Protein AF-A0A1Y4DK87-F1 (afdb_monomer_lite)

pLDDT: mean 84.76, std 7.15, range [59.97, 94.75]

Sequence (59 aa):
MLDHLIIHVSDPEVMVPYYERVMATLGYHKGVEYPGYYACFALDPEGNNIEAVLHDYEG

Radius of gyration: 11.66 Å; chains: 1; bounding box: 25×20×30 Å

Structure (mmCIF, N/CA/C/O backbone):
data_AF-A0A1Y4DK87-F1
#
_entry.id   AF-A0A1Y4DK87-F1
#
loop_
_atom_site.group_PDB
_atom_site.id
_atom_site.type_symbol
_atom_site.label_atom_id
_atom_site.label_alt_id
_atom_site.label_comp_id
_atom_site.label_asym_id
_atom_site.label_entity_id
_atom_site.label_seq_id
_atom_site.pdbx_PDB_ins_code
_atom_site.Cartn_x
_atom_site.Cartn_y
_atom_site.Cartn_z
_atom_site.occupancy
_atom_site.B_iso_or_equiv
_atom_site.auth_seq_id
_atom_site.auth_comp_id
_atom_site.auth_asym_id
_atom_site.auth_atom_id
_atom_site.pdbx_PDB_model_num
ATOM 1 N N . MET A 1 1 ? 0.836 -13.470 17.611 1.00 60.69 1 MET A N 1
ATOM 2 C CA . MET A 1 1 ? 0.322 -12.238 16.987 1.00 60.69 1 MET A CA 1
ATOM 3 C C . MET A 1 1 ? 1.086 -12.066 15.691 1.00 60.69 1 MET A C 1
ATOM 5 O O . MET A 1 1 ? 2.299 -12.238 15.725 1.00 60.69 1 MET A O 1
ATOM 9 N N . LEU A 1 2 ? 0.396 -11.879 14.570 1.00 59.97 2 LEU A N 1
ATOM 10 C CA . LEU A 1 2 ? 1.048 -11.536 13.307 1.00 59.97 2 LEU A CA 1
ATOM 11 C C . LEU A 1 2 ? 1.243 -10.022 13.300 1.00 59.97 2 LEU A C 1
ATOM 13 O O . LEU A 1 2 ? 0.323 -9.307 13.678 1.00 59.97 2 LEU A O 1
ATOM 17 N N . ASP A 1 3 ? 2.440 -9.581 12.938 1.00 67.81 3 ASP A N 1
ATOM 18 C CA . ASP A 1 3 ? 2.825 -8.167 12.944 1.00 67.81 3 ASP A CA 1
ATOM 19 C C . ASP A 1 3 ? 2.872 -7.619 11.508 1.00 67.81 3 ASP A C 1
ATOM 21 O O . ASP A 1 3 ? 2.304 -6.573 11.235 1.00 67.81 3 ASP A O 1
ATOM 25 N N . HIS A 1 4 ? 3.435 -8.386 10.562 1.00 75.00 4 HIS A N 1
ATOM 26 C CA . HIS A 1 4 ? 3.500 -8.022 9.143 1.00 75.00 4 HIS A CA 1
ATOM 27 C C . HIS A 1 4 ? 3.355 -9.255 8.233 1.00 75.00 4 HIS A C 1
ATOM 29 O O . HIS A 1 4 ? 3.812 -10.352 8.568 1.00 75.00 4 HIS A O 1
ATOM 35 N N . LEU A 1 5 ? 2.742 -9.063 7.062 1.00 74.81 5 LEU A N 1
ATOM 36 C CA . LEU A 1 5 ? 2.708 -10.015 5.949 1.00 74.81 5 LEU A CA 1
ATOM 37 C C . LEU A 1 5 ? 3.139 -9.279 4.681 1.00 74.81 5 LEU A C 1
ATOM 39 O O . LEU A 1 5 ? 2.562 -8.251 4.345 1.00 74.81 5 LEU A O 1
ATOM 43 N N . ILE A 1 6 ? 4.116 -9.831 3.963 1.00 75.38 6 ILE A N 1
ATOM 44 C CA . ILE A 1 6 ? 4.617 -9.269 2.705 1.00 75.38 6 ILE A CA 1
ATOM 45 C C . ILE A 1 6 ? 4.354 -10.275 1.587 1.00 75.38 6 ILE A C 1
ATOM 47 O O . ILE A 1 6 ? 4.650 -11.463 1.727 1.00 75.38 6 ILE A O 1
ATOM 51 N N . ILE A 1 7 ? 3.797 -9.796 0.475 1.00 75.94 7 ILE A N 1
ATOM 52 C CA . ILE A 1 7 ? 3.550 -10.587 -0.733 1.00 75.94 7 ILE A CA 1
ATOM 53 C C . ILE A 1 7 ? 4.365 -9.965 -1.862 1.00 75.94 7 ILE A C 1
ATOM 55 O O . ILE A 1 7 ? 4.117 -8.829 -2.257 1.00 75.94 7 ILE A O 1
ATOM 59 N N . HIS A 1 8 ? 5.337 -10.713 -2.379 1.00 78.81 8 HIS A N 1
ATOM 60 C CA . HIS A 1 8 ? 6.144 -10.262 -3.507 1.00 78.81 8 HIS A CA 1
ATOM 61 C C . HIS A 1 8 ? 5.363 -10.368 -4.812 1.00 78.81 8 HIS A C 1
ATOM 63 O O . HIS A 1 8 ? 4.678 -11.362 -5.067 1.00 78.81 8 HIS A O 1
ATOM 69 N N . VAL A 1 9 ? 5.539 -9.364 -5.664 1.00 81.25 9 VAL A N 1
ATOM 70 C CA . VAL A 1 9 ? 5.039 -9.368 -7.035 1.00 81.25 9 VAL A CA 1
ATOM 71 C C . VAL A 1 9 ? 6.185 -9.340 -8.028 1.00 81.25 9 VAL A C 1
ATOM 73 O O . VAL A 1 9 ? 7.269 -8.852 -7.728 1.00 81.25 9 VAL A O 1
ATOM 76 N N . SER A 1 10 ? 5.9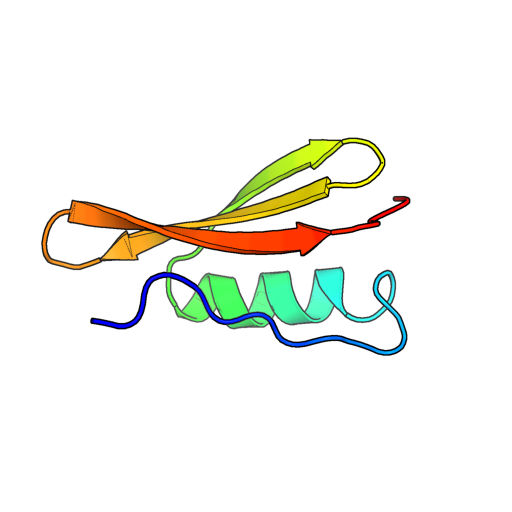45 -9.897 -9.212 1.00 84.62 10 SER A N 1
ATOM 77 C CA . SER A 1 10 ? 6.950 -9.976 -10.273 1.00 84.62 10 SER A CA 1
ATOM 78 C C . SER A 1 10 ? 7.147 -8.663 -11.030 1.00 84.62 10 SER A C 1
ATOM 80 O O . SER A 1 10 ? 8.201 -8.476 -11.624 1.00 84.62 10 SER A O 1
ATOM 82 N N . ASP A 1 11 ? 6.135 -7.793 -11.047 1.00 86.69 11 ASP A N 1
ATOM 83 C CA . ASP A 1 11 ? 6.137 -6.531 -11.789 1.00 86.69 11 ASP A CA 1
ATOM 84 C C . ASP A 1 11 ? 5.381 -5.463 -10.977 1.00 86.69 11 ASP A C 1
ATOM 86 O O . ASP A 1 11 ? 4.147 -5.495 -10.921 1.00 86.69 11 ASP A O 1
ATOM 90 N N . PRO A 1 12 ? 6.093 -4.575 -10.268 1.00 82.12 12 PRO A N 1
ATOM 91 C CA . PRO A 1 12 ? 5.465 -3.578 -9.415 1.00 82.12 12 PRO A CA 1
ATOM 92 C C . PRO A 1 12 ? 4.708 -2.506 -10.205 1.00 82.12 12 PRO A C 1
ATOM 94 O O . PRO A 1 12 ? 3.619 -2.123 -9.781 1.00 82.12 12 PRO A O 1
ATOM 97 N N . GLU A 1 13 ? 5.211 -2.076 -11.363 1.00 82.94 13 GLU A N 1
ATOM 98 C CA . GLU A 1 13 ? 4.577 -1.031 -12.182 1.00 82.94 13 GLU A CA 1
ATOM 99 C C . GLU A 1 13 ? 3.188 -1.461 -12.667 1.00 82.94 13 GLU A C 1
ATOM 101 O O . GLU A 1 13 ? 2.229 -0.687 -12.639 1.00 82.94 13 GLU A O 1
ATOM 106 N N . VAL A 1 14 ? 3.042 -2.731 -13.058 1.00 86.94 14 VAL A N 1
ATOM 107 C CA . VAL A 1 14 ? 1.744 -3.299 -13.452 1.00 86.94 14 VAL A CA 1
ATOM 108 C C . VAL A 1 14 ? 0.822 -3.478 -12.247 1.00 86.94 14 VAL A C 1
ATOM 110 O O . VAL A 1 14 ? -0.398 -3.316 -12.350 1.00 86.94 14 VAL A O 1
ATOM 113 N N . MET A 1 15 ? 1.388 -3.845 -11.100 1.00 87.19 15 MET A N 1
ATOM 114 C CA . MET A 1 15 ? 0.607 -4.267 -9.944 1.00 87.19 15 MET A CA 1
ATOM 115 C C . MET A 1 15 ? 0.144 -3.106 -9.069 1.00 87.19 15 MET A C 1
ATOM 117 O O . MET A 1 15 ? -0.950 -3.199 -8.519 1.00 87.19 15 MET A O 1
ATOM 121 N N . VAL A 1 16 ? 0.889 -2.003 -8.975 1.00 85.44 16 VAL A N 1
ATOM 122 C CA . VAL A 1 16 ? 0.478 -0.808 -8.217 1.00 85.44 16 VAL A CA 1
ATOM 123 C C . VAL A 1 16 ? -0.925 -0.319 -8.603 1.00 85.44 16 VAL A C 1
ATOM 125 O O . VAL A 1 16 ? -1.785 -0.294 -7.721 1.00 85.44 16 VAL A O 1
ATOM 128 N N . PRO A 1 17 ? -1.256 -0.032 -9.880 1.00 88.50 17 PRO A N 1
ATOM 129 C CA . PRO A 1 17 ? -2.599 0.431 -10.238 1.00 88.50 17 PRO A CA 1
ATOM 130 C C . PRO A 1 17 ? -3.684 -0.639 -10.027 1.00 88.50 17 PRO A C 1
ATOM 132 O O . PRO A 1 17 ? -4.856 -0.311 -9.819 1.00 88.50 17 PRO A O 1
ATOM 135 N N . TYR A 1 18 ? -3.327 -1.927 -10.082 1.00 88.00 18 TYR A N 1
ATOM 136 C CA . TYR A 1 18 ? -4.241 -3.018 -9.739 1.00 88.00 18 TYR A CA 1
ATOM 137 C C . TYR A 1 18 ? -4.543 -3.037 -8.234 1.00 88.00 18 TYR A C 1
ATOM 139 O O . TYR A 1 18 ? -5.713 -3.050 -7.841 1.00 88.00 18 TYR A O 1
ATOM 147 N N . TYR A 1 19 ? -3.510 -2.982 -7.391 1.00 86.81 19 TYR A N 1
ATOM 148 C CA . TYR A 1 19 ? -3.656 -2.977 -5.939 1.00 86.81 19 TYR A CA 1
ATOM 149 C C . TYR A 1 19 ? -4.318 -1.708 -5.428 1.00 86.81 19 TYR A C 1
ATOM 151 O O . TYR A 1 19 ? -5.168 -1.825 -4.556 1.00 86.81 19 TYR A O 1
ATOM 159 N N . GLU A 1 20 ? -4.047 -0.536 -6.001 1.00 87.25 20 GLU A N 1
ATOM 160 C CA . GLU A 1 20 ? -4.778 0.695 -5.673 1.00 87.25 20 GLU A CA 1
ATOM 161 C C . GLU A 1 20 ? -6.291 0.491 -5.802 1.00 87.25 20 GLU A C 1
ATOM 163 O O . GLU A 1 20 ? -7.055 0.824 -4.896 1.00 87.25 20 GLU A O 1
ATOM 168 N N . ARG A 1 21 ? -6.738 -0.127 -6.903 1.00 90.56 21 ARG A N 1
ATOM 169 C CA . ARG A 1 21 ? -8.164 -0.391 -7.141 1.00 90.56 21 ARG A CA 1
ATOM 170 C C . ARG A 1 21 ? -8.735 -1.419 -6.176 1.00 90.56 21 ARG A C 1
ATOM 172 O O . ARG A 1 21 ? -9.827 -1.208 -5.656 1.00 90.56 21 ARG A O 1
ATOM 179 N N . VAL A 1 22 ? -8.031 -2.528 -5.952 1.00 89.06 22 VAL A N 1
ATOM 180 C CA . VAL A 1 22 ? -8.493 -3.586 -5.041 1.00 89.06 22 VAL A CA 1
ATOM 181 C C . VAL A 1 22 ? -8.539 -3.072 -3.604 1.00 89.06 22 VAL A C 1
ATOM 183 O O . VAL A 1 22 ? -9.558 -3.214 -2.932 1.00 89.06 22 VAL A O 1
ATOM 186 N N . MET A 1 23 ? -7.472 -2.430 -3.141 1.00 88.81 23 MET A N 1
ATOM 187 C CA . MET A 1 23 ? -7.329 -1.967 -1.762 1.00 88.81 23 MET A CA 1
ATOM 188 C C . MET A 1 23 ? -8.294 -0.818 -1.447 1.00 88.81 23 MET A C 1
ATOM 190 O O . MET A 1 23 ? -8.831 -0.768 -0.340 1.00 88.81 23 MET A O 1
ATOM 194 N N . ALA A 1 24 ? -8.645 0.020 -2.428 1.00 89.25 24 ALA A N 1
ATOM 195 C CA . ALA A 1 24 ? -9.708 1.013 -2.268 1.00 89.25 24 ALA A CA 1
ATOM 196 C C . ALA A 1 24 ? -11.067 0.391 -1.889 1.00 89.25 24 ALA A C 1
ATOM 198 O O . ALA A 1 24 ? -11.823 0.996 -1.131 1.00 89.25 24 ALA A O 1
ATOM 199 N N . THR A 1 25 ? -11.378 -0.832 -2.344 1.00 90.44 25 THR A N 1
ATOM 200 C CA . THR A 1 25 ? -12.619 -1.530 -1.941 1.00 90.44 25 THR A CA 1
ATOM 201 C C . THR A 1 25 ? -12.630 -1.932 -0.466 1.00 90.44 25 THR A C 1
ATOM 203 O O . THR A 1 25 ? -13.697 -2.116 0.115 1.00 90.44 25 THR A O 1
ATOM 206 N N . LEU A 1 26 ? -11.446 -2.034 0.137 1.00 87.75 26 LEU A N 1
ATOM 207 C CA . LEU A 1 26 ? -11.237 -2.365 1.543 1.00 87.75 26 LEU A CA 1
ATOM 208 C C . LEU A 1 26 ? -11.064 -1.112 2.417 1.00 87.75 26 LEU A C 1
ATOM 210 O O . LEU A 1 26 ? -10.796 -1.239 3.607 1.00 87.75 26 LEU A O 1
ATOM 214 N N . GLY A 1 27 ? -11.210 0.088 1.844 1.00 89.75 27 GLY A N 1
ATOM 215 C CA . GLY A 1 27 ? -11.041 1.353 2.561 1.00 89.75 27 GLY A CA 1
ATOM 216 C C . GLY A 1 27 ? -9.590 1.812 2.700 1.00 89.75 27 GLY A C 1
ATOM 217 O O . GLY A 1 27 ? -9.325 2.719 3.484 1.00 89.75 27 GLY A O 1
ATOM 218 N N . TYR A 1 28 ? -8.652 1.218 1.955 1.00 91.75 28 TYR A N 1
ATOM 219 C CA . TYR A 1 28 ? -7.296 1.753 1.878 1.00 91.75 28 TYR A CA 1
ATOM 220 C C . TYR A 1 28 ? -7.236 2.945 0.938 1.00 91.75 28 TYR A C 1
ATOM 222 O O . TYR A 1 28 ? -7.874 2.986 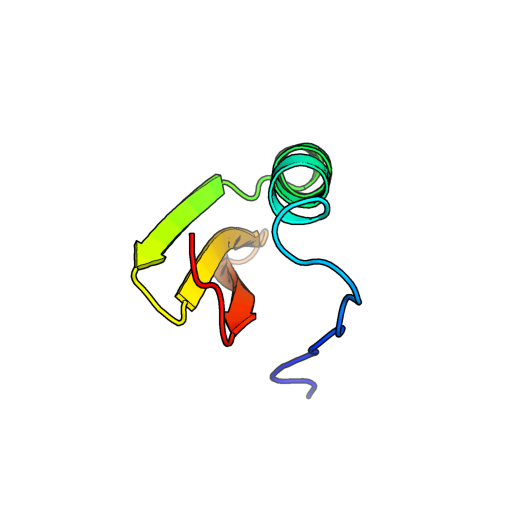-0.117 1.00 91.75 28 TYR A O 1
ATOM 230 N N . HIS A 1 29 ? -6.383 3.887 1.298 1.00 87.50 29 HIS A N 1
ATOM 231 C CA . HIS A 1 29 ? -6.099 5.067 0.510 1.00 87.50 29 HIS A CA 1
ATOM 232 C C . HIS A 1 29 ? -4.597 5.178 0.278 1.00 87.50 29 HIS A C 1
ATOM 234 O O . HIS A 1 29 ? -3.796 4.842 1.154 1.00 87.50 29 HIS A O 1
ATOM 240 N N . LYS A 1 30 ? -4.220 5.663 -0.909 1.00 84.31 30 LYS A N 1
ATOM 241 C CA . LYS A 1 30 ? -2.827 5.979 -1.225 1.00 84.31 30 LYS A CA 1
ATOM 242 C C . LYS A 1 30 ? -2.301 6.982 -0.203 1.00 84.31 30 LYS A C 1
ATOM 244 O O . LYS A 1 30 ? -2.903 8.039 -0.022 1.00 84.31 30 LYS A O 1
ATOM 249 N N . GLY A 1 31 ? -1.203 6.634 0.459 1.00 83.88 31 GLY A N 1
ATOM 250 C CA . GLY A 1 31 ? -0.601 7.476 1.485 1.00 83.88 31 GLY A CA 1
ATOM 251 C C . GLY A 1 31 ? 0.690 8.120 1.021 1.00 83.88 31 GLY A C 1
ATOM 252 O O . GLY A 1 31 ? 0.748 9.335 0.857 1.00 83.88 31 GLY A O 1
ATOM 253 N N . VAL A 1 32 ? 1.733 7.308 0.844 1.00 85.00 32 VAL A N 1
ATOM 254 C CA . VAL A 1 32 ? 3.105 7.795 0.666 1.00 85.00 32 VAL A CA 1
ATOM 255 C C . VAL A 1 32 ? 3.763 7.110 -0.524 1.00 85.00 32 VAL A C 1
ATOM 257 O O . VAL A 1 32 ? 3.640 5.901 -0.699 1.00 85.00 32 VAL A O 1
ATOM 260 N N . GLU A 1 33 ? 4.481 7.897 -1.321 1.00 85.44 33 GLU A N 1
ATOM 261 C CA . GLU A 1 33 ? 5.269 7.429 -2.458 1.00 85.44 33 GLU A CA 1
ATOM 262 C C . GLU A 1 33 ? 6.598 8.193 -2.508 1.00 85.44 33 GLU A C 1
ATOM 264 O O . GLU A 1 33 ? 6.612 9.427 -2.518 1.00 85.44 33 GLU A O 1
ATOM 269 N N . TYR A 1 34 ? 7.710 7.461 -2.508 1.00 85.00 34 TYR A N 1
ATOM 270 C CA . TYR A 1 34 ? 9.062 7.961 -2.767 1.00 85.00 34 TYR A CA 1
ATOM 271 C C . TYR A 1 34 ? 9.939 6.818 -3.307 1.00 85.00 34 TYR A C 1
ATOM 273 O O . TYR A 1 34 ? 9.574 5.656 -3.146 1.00 85.00 34 TYR A O 1
ATOM 281 N N . PRO A 1 35 ? 11.092 7.098 -3.942 1.00 86.25 35 PRO A N 1
ATOM 282 C CA . PRO A 1 35 ? 11.945 6.041 -4.483 1.00 86.25 35 PRO A CA 1
ATOM 283 C C . PRO A 1 35 ? 12.290 4.971 -3.437 1.00 86.25 35 PRO A C 1
ATOM 285 O O . PRO A 1 35 ? 12.742 5.288 -2.334 1.00 86.25 35 PRO A O 1
ATOM 288 N N . GLY A 1 36 ? 12.051 3.712 -3.786 1.00 85.06 36 GLY A N 1
ATOM 289 C CA . GLY A 1 36 ? 12.192 2.543 -2.924 1.00 85.06 36 GLY A CA 1
ATOM 290 C C . GLY A 1 36 ? 10.988 2.248 -2.019 1.00 85.06 36 GLY A C 1
ATOM 291 O O . GLY A 1 36 ? 11.055 1.292 -1.241 1.00 85.06 36 GLY A O 1
ATOM 292 N N . TYR A 1 37 ? 9.902 3.031 -2.078 1.00 86.44 37 TYR A N 1
ATOM 293 C CA . TYR A 1 37 ? 8.773 2.890 -1.157 1.00 86.44 37 TYR A CA 1
ATOM 294 C C . TYR A 1 37 ? 7.435 3.392 -1.707 1.00 86.44 37 TYR A C 1
ATOM 296 O O . TYR A 1 37 ? 7.250 4.568 -2.030 1.00 86.44 37 TYR A O 1
ATOM 304 N N . TYR A 1 38 ? 6.443 2.513 -1.686 1.00 87.56 38 TYR A N 1
ATOM 305 C CA . TYR A 1 38 ? 5.057 2.857 -1.971 1.00 87.56 38 TYR A CA 1
ATOM 306 C C . TYR A 1 38 ? 4.151 2.275 -0.888 1.00 87.56 38 TYR A C 1
ATOM 308 O O . TYR A 1 38 ? 4.246 1.086 -0.593 1.00 87.56 38 TYR A O 1
ATOM 316 N N . ALA A 1 39 ? 3.264 3.087 -0.304 1.00 89.38 39 ALA A N 1
ATOM 317 C CA . ALA A 1 39 ? 2.373 2.641 0.764 1.00 89.38 39 ALA A CA 1
ATOM 318 C C . ALA A 1 39 ? 0.941 3.185 0.670 1.00 89.38 39 ALA A C 1
ATOM 320 O O . ALA A 1 39 ? 0.689 4.356 0.356 1.00 89.38 39 ALA A O 1
ATOM 321 N N . CYS A 1 40 ? -0.001 2.316 1.030 1.00 91.19 40 CYS A N 1
ATOM 322 C CA . CYS A 1 40 ? -1.412 2.613 1.242 1.00 91.19 40 CYS A CA 1
ATOM 323 C C . CYS A 1 40 ? -1.810 2.315 2.690 1.00 91.19 40 CYS A C 1
ATOM 325 O O . CYS A 1 40 ? -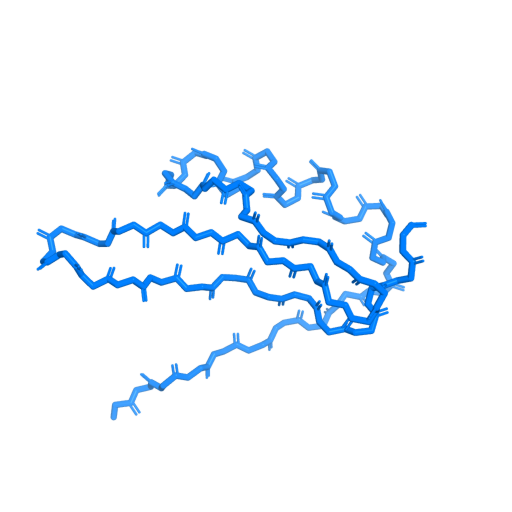1.278 1.392 3.303 1.00 91.19 40 CYS A O 1
ATOM 327 N N . PHE A 1 41 ? -2.801 3.041 3.205 1.00 91.06 41 PHE A N 1
ATOM 328 C CA . PHE A 1 41 ? -3.231 2.936 4.602 1.00 91.06 41 PHE A CA 1
ATOM 329 C C . PHE A 1 41 ? -4.745 2.815 4.732 1.00 91.06 41 PHE A C 1
ATOM 331 O O . PHE A 1 41 ? -5.478 3.462 3.982 1.00 91.06 41 PHE A O 1
ATOM 338 N N . ALA A 1 42 ? -5.201 2.043 5.714 1.00 90.75 42 ALA A N 1
ATOM 339 C CA . ALA A 1 42 ? -6.590 1.982 6.157 1.00 90.75 42 ALA A CA 1
ATOM 340 C C . ALA A 1 42 ? -6.664 1.974 7.685 1.00 90.75 42 ALA A C 1
ATOM 342 O O . ALA A 1 42 ? -5.754 1.490 8.356 1.00 90.75 42 ALA A O 1
ATOM 343 N N . LEU A 1 43 ? -7.781 2.457 8.227 1.00 90.56 43 LEU A N 1
ATOM 344 C CA . LEU A 1 43 ? -8.126 2.228 9.626 1.00 90.56 43 LEU A CA 1
ATOM 345 C C . LEU A 1 43 ? -9.016 0.993 9.727 1.00 90.56 43 LEU A C 1
ATOM 347 O O . LEU A 1 43 ? -10.000 0.874 8.994 1.00 90.56 43 LEU A O 1
ATOM 351 N N . ASP A 1 44 ? -8.693 0.094 10.648 1.00 89.12 44 ASP A N 1
ATOM 352 C CA . ASP A 1 44 ? -9.613 -0.975 11.022 1.00 89.12 44 ASP A CA 1
ATOM 353 C C . ASP A 1 44 ? -10.768 -0.433 11.904 1.00 89.12 44 ASP A C 1
ATOM 355 O O . ASP A 1 44 ? -10.754 0.734 12.315 1.00 89.12 44 ASP A O 1
ATOM 359 N N . PRO A 1 45 ? -11.796 -1.246 12.213 1.00 91.38 45 PRO A N 1
ATOM 360 C CA . PRO A 1 45 ? -12.921 -0.807 13.045 1.00 91.38 45 PRO A CA 1
ATOM 361 C C . PRO A 1 4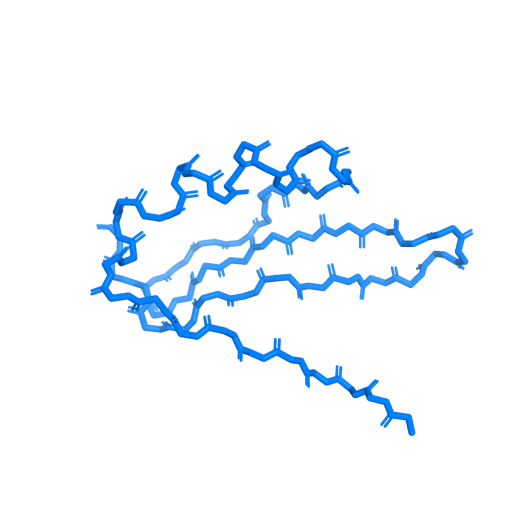5 ? -12.551 -0.376 14.473 1.00 91.38 45 PRO A C 1
ATOM 363 O O . PRO A 1 45 ? -13.344 0.302 15.126 1.00 91.38 45 PRO A O 1
ATOM 366 N N . GLU A 1 46 ? -11.383 -0.780 14.969 1.00 94.75 46 GLU A N 1
ATOM 367 C CA . GLU A 1 46 ? -10.861 -0.435 16.294 1.00 94.75 46 GLU A CA 1
ATOM 368 C C . GLU A 1 46 ? -9.988 0.833 16.247 1.00 94.75 46 GLU A C 1
ATOM 370 O O . GLU A 1 46 ? -9.608 1.368 17.289 1.00 94.75 46 GLU A O 1
ATOM 375 N N . GLY A 1 47 ? -9.729 1.360 15.046 1.00 89.19 47 GLY A N 1
ATOM 376 C CA . GLY A 1 47 ? -8.931 2.554 14.802 1.00 89.19 47 GLY A CA 1
ATOM 377 C C . GLY A 1 47 ? -7.435 2.281 14.650 1.00 89.19 47 GLY A C 1
ATOM 378 O O . GLY A 1 47 ? -6.654 3.234 14.663 1.00 89.19 47 GLY A O 1
ATOM 379 N N . ASN A 1 48 ? -7.015 1.021 14.501 1.00 89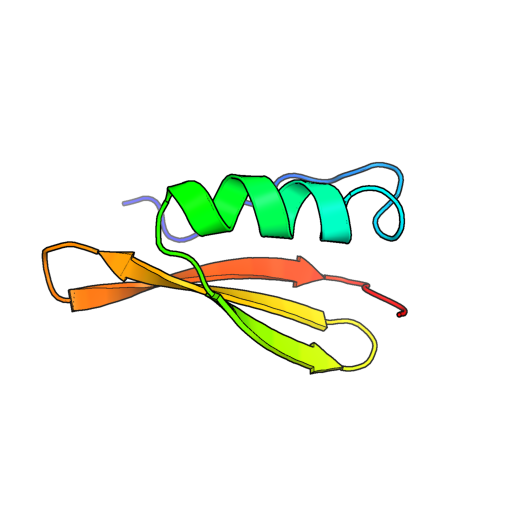.81 48 ASN A N 1
ATOM 380 C CA . ASN A 1 48 ? -5.617 0.698 14.230 1.00 89.81 48 ASN A CA 1
ATOM 381 C C . ASN A 1 48 ? -5.268 1.048 12.780 1.00 89.81 48 ASN A C 1
ATOM 383 O O . ASN A 1 48 ? -6.058 0.816 11.864 1.00 89.81 48 ASN A O 1
ATOM 387 N N . ASN A 1 49 ? -4.063 1.579 12.570 1.00 88.88 49 ASN A N 1
ATOM 388 C CA . ASN A 1 49 ? -3.549 1.865 11.236 1.00 88.88 49 ASN A CA 1
ATOM 389 C C . ASN A 1 49 ? -2.972 0.593 10.613 1.00 88.88 49 ASN A C 1
ATOM 391 O O . ASN A 1 49 ? -2.009 0.035 11.139 1.00 88.88 49 ASN A O 1
ATOM 395 N N . ILE A 1 50 ? -3.537 0.169 9.488 1.00 89.50 50 ILE A N 1
ATOM 396 C CA . ILE A 1 50 ? -3.024 -0.940 8.693 1.00 89.50 50 ILE A CA 1
ATOM 397 C C . ILE A 1 50 ? -2.332 -0.375 7.459 1.00 89.50 50 ILE A C 1
ATOM 399 O O . ILE A 1 50 ? -2.909 0.430 6.727 1.00 89.50 50 ILE A O 1
ATOM 403 N N . GLU A 1 51 ? -1.101 -0.816 7.227 1.00 89.88 51 GLU A N 1
ATOM 404 C CA . GLU A 1 51 ? -0.266 -0.389 6.110 1.00 89.88 51 GLU A CA 1
ATOM 405 C C . GLU A 1 51 ? -0.071 -1.535 5.112 1.00 89.88 51 GLU A C 1
ATOM 407 O O . GLU A 1 51 ? 0.285 -2.655 5.479 1.00 89.88 51 GLU A O 1
ATOM 412 N N . ALA A 1 52 ? -0.287 -1.235 3.833 1.00 87.38 52 ALA A N 1
ATOM 413 C CA . ALA A 1 52 ? 0.105 -2.077 2.715 1.00 87.38 52 ALA A CA 1
ATOM 414 C C . ALA A 1 52 ? 1.274 -1.402 1.997 1.00 87.38 52 ALA A C 1
ATOM 416 O O . ALA A 1 52 ? 1.100 -0.331 1.414 1.00 87.38 52 ALA A O 1
ATOM 417 N N . VAL A 1 53 ? 2.448 -2.032 2.044 1.00 88.06 53 VAL A N 1
ATOM 418 C CA . VAL A 1 53 ? 3.710 -1.474 1.546 1.00 88.06 53 VAL A CA 1
ATOM 419 C C . VAL A 1 53 ? 4.293 -2.318 0.415 1.00 88.06 53 VAL A C 1
ATOM 421 O O . VAL A 1 53 ? 4.269 -3.550 0.452 1.00 88.06 53 VAL A O 1
ATOM 424 N N . LEU A 1 54 ? 4.856 -1.636 -0.577 1.00 85.44 54 LEU A N 1
ATOM 425 C CA . LEU A 1 54 ? 5.752 -2.185 -1.580 1.00 85.44 54 LEU A CA 1
ATOM 426 C C . LEU A 1 54 ? 7.143 -1.574 -1.371 1.00 85.44 54 LEU A C 1
ATOM 428 O O . LEU A 1 54 ? 7.342 -0.368 -1.537 1.00 85.44 54 LEU A O 1
ATOM 432 N N . HIS A 1 55 ? 8.094 -2.428 -0.999 1.00 84.38 55 HIS A N 1
ATOM 433 C CA . HIS A 1 55 ? 9.513 -2.084 -0.969 1.00 84.38 55 HIS A CA 1
ATOM 434 C C . HIS A 1 55 ? 10.105 -2.150 -2.381 1.00 84.38 55 HIS A C 1
ATOM 436 O O . HIS A 1 55 ? 9.609 -2.901 -3.221 1.00 84.38 55 HIS A O 1
ATOM 442 N N . ASP A 1 56 ? 11.160 -1.370 -2.621 1.00 83.06 56 ASP A N 1
ATOM 443 C CA . ASP A 1 56 ? 11.891 -1.312 -3.896 1.00 83.06 56 ASP A CA 1
ATOM 444 C C . ASP A 1 56 ? 11.043 -0.778 -5.071 1.00 83.06 56 ASP A C 1
ATOM 446 O O . ASP A 1 56 ? 11.229 -1.155 -6.226 1.00 83.06 56 ASP A O 1
ATOM 450 N N . TYR A 1 57 ? 10.084 0.106 -4.775 1.00 80.75 57 TYR A N 1
ATOM 451 C CA . TYR A 1 57 ? 9.284 0.785 -5.795 1.00 80.75 57 TYR A CA 1
ATOM 452 C C . TYR A 1 57 ? 10.069 1.928 -6.456 1.00 80.75 57 TYR A C 1
ATOM 454 O O . TYR A 1 57 ? 10.381 2.921 -5.804 1.00 80.75 57 TYR A O 1
ATOM 462 N N . GLU A 1 58 ? 10.366 1.811 -7.749 1.00 79.62 58 GLU A N 1
ATOM 463 C CA . GLU A 1 58 ? 11.184 2.791 -8.486 1.00 79.62 58 GLU A CA 1
ATOM 464 C C . GLU A 1 58 ? 10.372 3.902 -9.186 1.00 79.62 58 GLU A C 1
ATOM 466 O O . GLU A 1 58 ? 10.975 4.859 -9.673 1.0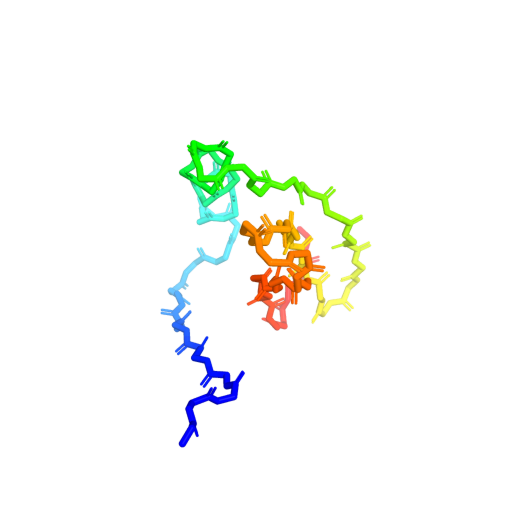0 79.62 58 GLU A O 1
ATOM 471 N N . GLY A 1 59 ? 9.032 3.838 -9.156 1.00 66.56 59 GLY A N 1
ATOM 472 C CA . GLY A 1 59 ? 8.146 4.831 -9.784 1.00 66.56 59 GLY A CA 1
ATOM 473 C C . GLY A 1 59 ? 7.674 4.439 -11.173 1.00 66.56 59 GLY A C 1
ATOM 474 O O . GLY A 1 59 ? 8.442 4.671 -12.130 1.00 66.56 59 GLY A O 1
#

Foldseek 3Di:
DDDDDDDDDPDCVVCVVVCCVVVVVVAWDFDDDDAQKTWIWHADPVRDIDIDMDGRDHD

Secondary structure (DSSP, 8-state):
---------S-HHHHHHHHHHHHHHTT-EEEEEETTEEEEEEE-TT--EEEEEEET---